Protein AF-A0A2S9F472-F1 (afdb_monomer_lite)

Secondary structure (DSSP, 8-state):
-EEE-HHHHHHHHHHHHHT----HHHHHHSPSSGGGTTTTTTBTBS-STT-S--TT-HHHHHHHHHHHHHTSS-TTEEE-----

Sequence (84 aa):
TVEPSDEGQNAWVATIRELAIDNSAFELSCTPGYYNNEGRGGAEGNGSFLGDFYSPGFYAFDDLLADWRATGDLDGLTLKSGNG

Foldseek 3Di:
DKDFDPVLVVVVVVQLVVQDDPPQVVLLVDCQDLCQPGNVRCPVHPPRPVHGDRPVDDVVVVVVVVVCVVVVPNPRMDDDDDDD

Structure (mmCIF, N/CA/C/O backbone):
data_AF-A0A2S9F472-F1
#
_entry.id   AF-A0A2S9F472-F1
#
loop_
_atom_site.group_PDB
_atom_site.id
_atom_site.type_symbol
_atom_site.label_atom_id
_atom_site.label_alt_id
_atom_site.label_comp_id
_atom_site.label_asym_id
_atom_site.label_entity_id
_atom_site.label_seq_id
_atom_site.pdbx_PDB_ins_code
_atom_site.Cartn_x
_atom_site.Cartn_y
_atom_site.Cartn_z
_atom_site.occupancy
_atom_site.B_iso_or_equiv
_atom_site.auth_seq_id
_atom_site.auth_comp_id
_atom_site.auth_asym_id
_atom_site.auth_atom_id
_atom_site.pdbx_PDB_model_num
ATOM 1 N N . THR A 1 1 ? -12.511 8.666 16.950 1.00 86.75 1 THR A N 1
ATOM 2 C CA . THR A 1 1 ? -11.624 8.791 15.783 1.00 86.75 1 THR A CA 1
ATOM 3 C C . THR A 1 1 ? -11.323 7.410 15.243 1.00 86.75 1 THR A C 1
ATOM 5 O O . THR A 1 1 ? -11.517 6.434 15.964 1.00 86.75 1 THR A O 1
ATOM 8 N N . VAL A 1 2 ? -10.928 7.336 13.975 1.00 94.44 2 VAL A N 1
ATOM 9 C CA . VAL A 1 2 ? -10.517 6.102 13.296 1.00 94.44 2 VAL A CA 1
ATOM 10 C C . VAL A 1 2 ? -9.172 6.409 12.659 1.00 94.44 2 VAL A C 1
ATOM 12 O O . VAL A 1 2 ? -9.098 7.293 11.809 1.00 94.44 2 VAL A O 1
ATOM 15 N N . GLU A 1 3 ? -8.122 5.748 13.126 1.00 96.38 3 GLU A N 1
ATOM 16 C CA . GLU A 1 3 ? -6.739 5.999 12.707 1.00 96.38 3 GLU A CA 1
ATOM 17 C C . GLU A 1 3 ? -6.012 4.656 12.565 1.00 96.38 3 GLU A C 1
ATOM 19 O O . GLU A 1 3 ? -6.280 3.757 13.365 1.00 96.38 3 GLU A O 1
ATOM 24 N N . PRO A 1 4 ? -5.105 4.481 11.591 1.00 96.94 4 PRO A N 1
ATOM 25 C CA . PRO A 1 4 ? -4.221 3.319 11.560 1.00 96.94 4 PRO A CA 1
ATOM 26 C C . PRO A 1 4 ? -3.389 3.228 12.843 1.00 96.94 4 PRO A C 1
ATOM 28 O O . PRO A 1 4 ? -2.947 4.250 13.369 1.00 96.94 4 PRO A O 1
ATOM 31 N N . SER A 1 5 ? -3.163 2.017 13.350 1.00 97.38 5 SER A N 1
ATOM 32 C CA . SER A 1 5 ? -2.112 1.800 14.345 1.00 97.38 5 SER A CA 1
ATOM 33 C C . SER A 1 5 ? -0.739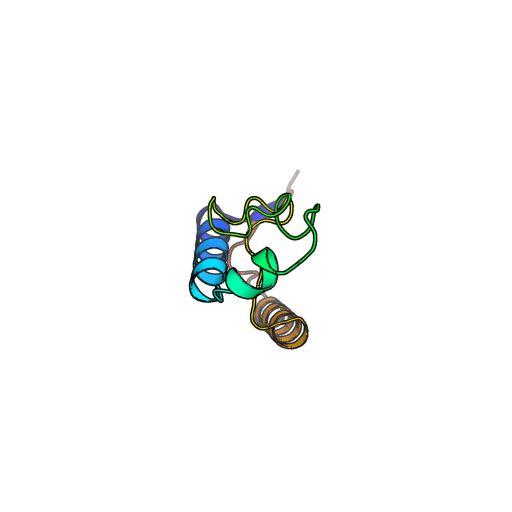 1.807 13.666 1.00 97.38 5 SER A C 1
ATOM 35 O O . SER A 1 5 ? -0.619 1.479 12.482 1.00 97.38 5 SER A O 1
ATOM 37 N N . ASP A 1 6 ? 0.314 2.131 14.420 1.00 97.75 6 ASP A N 1
ATOM 38 C CA . ASP A 1 6 ? 1.690 2.053 13.911 1.00 97.75 6 ASP A CA 1
ATOM 39 C C . ASP A 1 6 ? 2.017 0.637 13.408 1.00 97.75 6 ASP A C 1
ATOM 41 O O . ASP A 1 6 ? 2.656 0.464 12.371 1.00 97.75 6 ASP A O 1
ATOM 45 N N . GLU A 1 7 ? 1.546 -0.389 14.121 1.00 97.31 7 GLU A N 1
ATOM 46 C CA . GLU A 1 7 ? 1.706 -1.791 13.732 1.00 97.31 7 GLU A CA 1
ATOM 47 C C . GLU A 1 7 ? 0.977 -2.107 12.420 1.00 97.31 7 GLU A C 1
ATOM 49 O O . GLU A 1 7 ? 1.595 -2.655 11.510 1.00 97.31 7 GLU A O 1
ATOM 54 N N . GLY A 1 8 ? -0.287 -1.693 12.280 1.00 97.25 8 GLY A N 1
ATOM 55 C CA . GLY A 1 8 ? -1.078 -1.910 11.067 1.00 97.25 8 GLY A CA 1
ATOM 56 C C . GLY A 1 8 ? -0.472 -1.218 9.846 1.00 97.25 8 GLY A C 1
ATOM 57 O O . GLY A 1 8 ? -0.354 -1.819 8.778 1.00 97.25 8 GLY A O 1
ATOM 58 N N . GLN A 1 9 ? 0.002 0.021 10.008 1.00 96.75 9 GLN A N 1
ATOM 59 C CA . GLN A 1 9 ? 0.701 0.738 8.942 1.00 96.75 9 GLN A CA 1
ATOM 60 C C . GLN A 1 9 ? 2.004 0.029 8.544 1.00 96.75 9 GLN A C 1
ATOM 62 O O . GLN A 1 9 ? 2.272 -0.149 7.354 1.00 96.75 9 GLN A O 1
ATOM 67 N N . ASN A 1 10 ? 2.815 -0.390 9.518 1.00 96.62 10 ASN A N 1
ATOM 68 C CA . ASN A 1 10 ? 4.075 -1.082 9.248 1.00 96.62 10 ASN A CA 1
ATOM 69 C C . ASN A 1 10 ? 3.851 -2.447 8.580 1.00 96.62 10 ASN A C 1
ATOM 71 O O . ASN A 1 10 ? 4.577 -2.787 7.644 1.00 96.62 10 ASN A O 1
ATOM 75 N N . ALA A 1 11 ? 2.835 -3.199 9.010 1.00 96.50 11 ALA A N 1
ATOM 76 C CA . ALA A 1 11 ? 2.449 -4.469 8.401 1.00 96.50 11 ALA A CA 1
ATOM 77 C C . ALA A 1 11 ? 1.998 -4.287 6.943 1.00 96.50 11 ALA A C 1
ATOM 79 O O . ALA A 1 11 ? 2.402 -5.052 6.062 1.00 96.50 11 ALA A O 1
ATOM 80 N N . TRP A 1 12 ? 1.234 -3.229 6.655 1.00 95.44 12 TRP A N 1
ATOM 81 C CA . TRP A 1 12 ? 0.844 -2.904 5.285 1.00 95.44 12 TRP A CA 1
ATOM 82 C C . TRP A 1 12 ? 2.050 -2.549 4.406 1.00 95.44 12 TRP A C 1
ATOM 84 O O . TRP A 1 12 ? 2.195 -3.086 3.310 1.00 95.44 12 TRP A O 1
ATOM 94 N N . VAL A 1 13 ? 2.972 -1.713 4.896 1.00 92.62 13 VAL A N 1
ATOM 95 C CA . VAL A 1 13 ? 4.213 -1.380 4.169 1.00 92.62 13 VAL A CA 1
ATOM 96 C C . VAL A 1 13 ? 5.062 -2.628 3.905 1.00 92.62 13 VAL A C 1
ATOM 98 O O . VAL A 1 13 ? 5.614 -2.769 2.814 1.00 92.62 13 VAL A O 1
ATOM 101 N N . ALA A 1 14 ? 5.166 -3.543 4.873 1.00 93.62 14 ALA A N 1
ATOM 102 C CA . ALA A 1 14 ? 5.869 -4.811 4.686 1.00 93.62 14 ALA A CA 1
ATOM 103 C C . ALA A 1 14 ? 5.215 -5.659 3.584 1.00 93.62 14 ALA A C 1
ATOM 105 O O . ALA A 1 14 ? 5.908 -6.090 2.667 1.00 93.62 14 ALA A O 1
ATOM 106 N N . THR A 1 15 ? 3.886 -5.790 3.611 1.00 94.25 15 THR A N 1
ATOM 107 C CA . THR A 1 15 ? 3.110 -6.504 2.582 1.00 94.25 15 THR A CA 1
ATOM 108 C C . THR A 1 15 ? 3.368 -5.934 1.187 1.00 94.25 15 THR A C 1
ATOM 110 O O . THR A 1 15 ? 3.633 -6.674 0.244 1.00 94.25 15 THR A O 1
ATOM 113 N N . ILE A 1 16 ? 3.345 -4.606 1.042 1.00 91.25 16 ILE A N 1
ATOM 114 C CA . ILE A 1 16 ? 3.609 -3.936 -0.238 1.00 91.25 16 ILE A CA 1
ATOM 115 C C . ILE A 1 16 ? 5.020 -4.252 -0.755 1.00 91.25 16 ILE A C 1
ATOM 117 O O . ILE A 1 16 ? 5.189 -4.544 -1.937 1.00 91.25 16 ILE A O 1
ATOM 121 N N . ARG A 1 17 ? 6.026 -4.253 0.125 1.00 87.88 17 ARG A N 1
ATOM 122 C CA . ARG A 1 17 ? 7.411 -4.591 -0.238 1.00 87.88 17 ARG A CA 1
ATOM 123 C C . ARG A 1 17 ? 7.588 -6.064 -0.597 1.00 87.88 17 ARG A C 1
ATOM 125 O O . ARG A 1 17 ? 8.344 -6.367 -1.511 1.00 87.88 17 ARG A O 1
ATOM 132 N N . GLU A 1 18 ? 6.902 -6.970 0.093 1.00 90.00 18 GLU A N 1
ATOM 133 C CA . GLU A 1 18 ? 6.910 -8.405 -0.227 1.00 90.00 18 GLU A CA 1
ATOM 134 C C . GLU A 1 18 ? 6.278 -8.691 -1.591 1.00 90.00 18 GLU A C 1
ATOM 136 O O . GLU A 1 18 ? 6.728 -9.573 -2.321 1.00 90.00 18 GLU A O 1
ATOM 141 N N . LEU A 1 19 ? 5.259 -7.914 -1.954 1.00 89.38 19 LEU A N 1
ATOM 142 C CA . LEU A 1 19 ? 4.581 -7.997 -3.242 1.00 89.38 19 LEU A CA 1
ATOM 143 C C . LEU A 1 19 ? 5.274 -7.184 -4.343 1.00 89.38 19 LEU A C 1
ATOM 145 O O . LEU A 1 19 ? 4.763 -7.132 -5.464 1.00 89.38 19 LEU A O 1
ATOM 149 N N . ALA A 1 20 ? 6.400 -6.527 -4.060 1.00 84.06 20 ALA A N 1
ATOM 150 C CA . ALA A 1 20 ? 7.093 -5.706 -5.041 1.00 84.06 20 ALA A CA 1
ATOM 151 C C . ALA A 1 20 ? 7.602 -6.569 -6.204 1.00 84.06 20 ALA A C 1
ATOM 153 O O . ALA A 1 20 ? 8.270 -7.587 -6.016 1.00 84.06 20 ALA A O 1
ATOM 154 N N . ILE A 1 21 ? 7.292 -6.140 -7.425 1.00 79.50 21 ILE A N 1
ATOM 155 C CA . ILE A 1 21 ? 7.7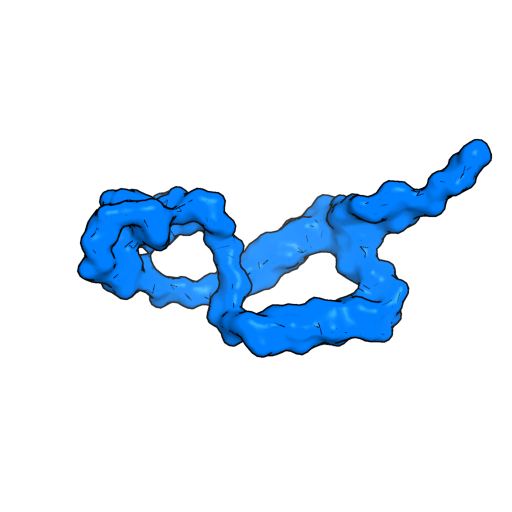99 -6.750 -8.654 1.00 79.50 21 ILE A CA 1
ATOM 156 C C . ILE A 1 21 ? 8.833 -5.801 -9.244 1.00 79.50 21 ILE A C 1
ATOM 158 O O . ILE A 1 21 ? 8.543 -4.622 -9.436 1.00 79.50 21 ILE A O 1
ATOM 162 N N . ASP A 1 22 ? 10.020 -6.316 -9.569 1.00 77.38 22 ASP A N 1
ATOM 163 C CA . ASP A 1 22 ? 11.026 -5.531 -10.284 1.00 77.38 22 ASP A CA 1
ATOM 164 C C . ASP A 1 22 ? 10.559 -5.255 -11.721 1.00 77.38 22 ASP A C 1
ATOM 166 O O . ASP A 1 22 ? 10.564 -6.127 -12.593 1.00 77.38 22 ASP A O 1
ATOM 170 N N . ASN A 1 23 ? 10.131 -4.019 -11.952 1.00 76.38 23 ASN A N 1
ATOM 171 C CA . ASN A 1 23 ? 9.707 -3.479 -13.239 1.00 76.38 23 ASN A CA 1
ATOM 172 C C . ASN A 1 23 ? 10.708 -2.440 -13.788 1.00 76.38 23 ASN A C 1
ATOM 174 O O . ASN A 1 23 ? 10.414 -1.778 -14.787 1.00 76.38 23 ASN A O 1
ATOM 178 N N . SER A 1 24 ? 11.891 -2.308 -13.176 1.00 76.31 24 SER A N 1
ATOM 179 C CA . SER A 1 24 ? 12.857 -1.237 -13.458 1.00 76.31 24 SER A CA 1
ATOM 180 C C . SER A 1 24 ? 13.271 -1.177 -14.931 1.00 76.31 24 SER A C 1
ATOM 182 O O . SER A 1 24 ? 13.332 -0.102 -15.525 1.00 76.31 24 SER A O 1
ATOM 184 N N . ALA A 1 25 ? 13.478 -2.333 -15.567 1.00 80.75 25 ALA A N 1
ATOM 185 C CA . ALA A 1 25 ? 13.829 -2.414 -16.983 1.00 80.75 25 ALA A CA 1
ATOM 186 C C . ALA A 1 25 ? 12.750 -1.812 -17.903 1.00 80.75 25 ALA A C 1
ATOM 188 O O . ALA A 1 25 ? 13.075 -1.176 -18.907 1.00 80.75 25 ALA A O 1
ATOM 189 N N . PHE A 1 26 ? 11.471 -1.993 -17.561 1.00 81.50 26 PHE A N 1
ATOM 190 C CA . PHE A 1 26 ? 10.361 -1.403 -18.305 1.00 81.50 26 PHE A CA 1
ATOM 191 C C . PHE A 1 26 ? 10.302 0.110 -18.080 1.00 81.50 26 PHE A C 1
ATOM 193 O O . PHE A 1 26 ? 10.239 0.871 -19.045 1.00 81.50 26 PHE A O 1
ATOM 200 N N . GLU A 1 27 ? 10.408 0.557 -16.828 1.00 79.25 27 GLU A N 1
ATOM 201 C CA . GLU A 1 27 ? 10.385 1.979 -16.471 1.00 79.25 27 GLU A CA 1
ATOM 202 C C . GLU A 1 27 ? 11.502 2.778 -17.154 1.00 79.25 27 GLU A C 1
ATOM 204 O O . GLU A 1 27 ? 11.255 3.870 -17.668 1.00 79.25 27 GLU A O 1
ATOM 209 N N . LEU A 1 28 ? 12.713 2.215 -17.215 1.00 83.00 28 LEU A N 1
ATOM 210 C CA . LEU A 1 28 ? 13.877 2.830 -17.861 1.00 83.00 28 LEU A CA 1
ATOM 211 C C . LEU A 1 28 ? 13.764 2.887 -19.392 1.00 83.00 28 LEU A C 1
ATOM 213 O O . LEU A 1 28 ? 14.462 3.676 -20.026 1.00 83.00 28 LEU A O 1
ATOM 217 N N . SER A 1 29 ? 12.901 2.066 -19.998 1.00 86.31 29 SER A N 1
ATOM 218 C CA . SER A 1 29 ? 12.658 2.091 -21.447 1.00 86.31 29 SER A CA 1
ATOM 219 C C . SER A 1 29 ? 11.712 3.217 -21.883 1.00 86.31 29 SER A C 1
ATOM 221 O O . SER A 1 29 ? 11.695 3.597 -23.057 1.00 86.31 29 SER A O 1
ATOM 223 N N . CYS A 1 30 ? 10.930 3.765 -20.949 1.00 82.62 30 CYS A N 1
ATOM 224 C CA . CYS A 1 30 ? 10.002 4.856 -21.212 1.00 82.62 30 CYS A CA 1
ATOM 225 C C . CYS A 1 30 ? 10.733 6.192 -21.387 1.00 82.62 30 CYS A C 1
ATOM 227 O O . CYS A 1 30 ? 11.807 6.429 -20.835 1.00 82.62 30 CYS A O 1
ATOM 229 N N . THR A 1 31 ? 10.106 7.119 -22.114 1.00 90.31 31 THR A N 1
ATOM 230 C CA . THR A 1 31 ? 10.558 8.516 -22.139 1.00 90.31 31 THR A CA 1
ATOM 231 C C . THR A 1 31 ? 10.556 9.080 -20.709 1.00 90.31 31 THR A C 1
ATOM 233 O O . THR A 1 31 ? 9.594 8.818 -19.984 1.00 90.31 31 THR A O 1
ATOM 236 N N . PRO A 1 32 ? 11.594 9.827 -20.285 1.00 87.56 32 PRO A N 1
ATOM 237 C CA . PRO A 1 32 ? 11.628 10.463 -18.972 1.00 87.56 32 PRO A CA 1
ATOM 238 C C . PRO A 1 32 ? 10.343 11.230 -18.651 1.00 87.56 32 PRO A C 1
ATOM 240 O O . PRO A 1 32 ? 9.854 12.006 -19.475 1.00 87.56 32 PRO A O 1
ATOM 243 N N . GLY A 1 33 ? 9.806 10.999 -17.456 1.00 81.69 33 GLY A N 1
ATOM 244 C CA . GLY A 1 33 ? 8.694 11.765 -16.920 1.00 81.69 33 GLY A CA 1
ATOM 245 C C . GLY A 1 33 ? 8.259 11.301 -15.534 1.00 81.69 33 GLY A C 1
ATOM 246 O O . GLY A 1 33 ? 8.894 10.469 -14.884 1.00 81.69 33 GLY A O 1
ATOM 247 N N . TYR A 1 34 ? 7.118 11.829 -15.101 1.00 79.50 34 TYR A N 1
ATOM 248 C CA . TYR A 1 34 ? 6.564 11.628 -13.761 1.00 79.50 34 TYR A CA 1
ATOM 249 C C . TYR A 1 34 ? 6.440 10.152 -13.333 1.00 79.50 34 TYR A C 1
ATOM 251 O O . TYR A 1 34 ? 6.706 9.823 -12.180 1.00 79.50 34 TYR A O 1
ATOM 259 N N . TYR A 1 35 ? 6.083 9.256 -14.258 1.00 77.50 35 TYR A N 1
ATOM 260 C CA . TYR A 1 35 ? 5.868 7.833 -13.968 1.00 77.50 35 TYR A CA 1
ATOM 261 C C . TYR A 1 35 ? 7.151 7.030 -13.729 1.00 77.50 35 TYR A C 1
ATOM 263 O O . TYR A 1 35 ? 7.079 5.966 -13.130 1.00 77.50 35 TYR A O 1
ATOM 271 N N . ASN A 1 36 ? 8.309 7.506 -14.195 1.00 77.75 36 ASN A N 1
ATOM 272 C CA . ASN A 1 36 ? 9.582 6.788 -14.080 1.00 77.75 36 ASN A CA 1
ATOM 273 C C . ASN A 1 36 ? 10.690 7.649 -13.457 1.00 77.75 36 ASN A C 1
ATOM 275 O O . ASN A 1 36 ? 11.871 7.447 -13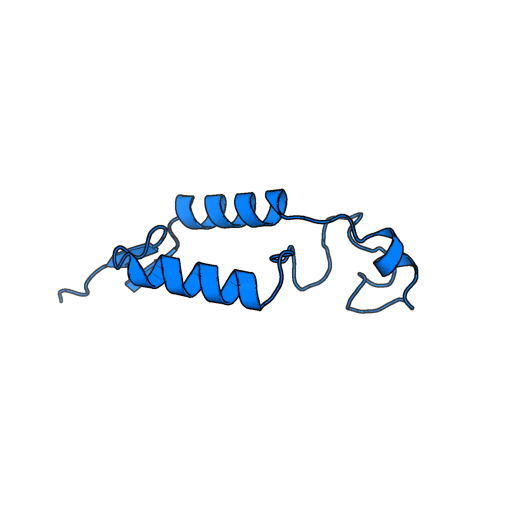.750 1.00 77.75 36 ASN A O 1
ATOM 279 N N . ASN A 1 37 ? 10.314 8.615 -12.610 1.00 79.44 37 ASN A N 1
ATOM 280 C CA . ASN A 1 37 ? 11.247 9.488 -11.893 1.00 79.44 37 ASN A CA 1
ATOM 281 C C . ASN A 1 37 ? 12.230 10.211 -12.840 1.00 79.44 37 ASN A C 1
ATOM 283 O O . ASN A 1 37 ? 13.447 10.191 -12.640 1.00 79.44 37 ASN A O 1
ATOM 287 N N . GLU A 1 38 ? 11.703 10.812 -13.911 1.00 85.56 38 GLU A N 1
ATOM 288 C CA . GLU A 1 38 ? 12.504 11.481 -14.947 1.00 85.56 38 GLU A CA 1
ATOM 289 C C . GLU A 1 38 ? 13.572 10.554 -15.560 1.00 85.56 38 GLU A C 1
ATOM 291 O O . GLU A 1 38 ? 14.700 10.960 -15.839 1.00 85.56 38 GLU A O 1
ATOM 296 N N . GLY A 1 39 ? 13.214 9.282 -15.764 1.00 80.50 39 GLY A N 1
ATOM 297 C CA . GLY A 1 39 ? 14.094 8.265 -16.343 1.00 80.50 39 GLY A CA 1
ATOM 298 C C . GLY A 1 39 ? 15.063 7.605 -15.357 1.00 80.50 39 GLY A C 1
ATOM 299 O O . GLY A 1 39 ? 15.965 6.897 -15.796 1.00 80.50 39 GLY A O 1
ATOM 300 N N . ARG A 1 40 ? 14.898 7.810 -14.044 1.00 76.00 40 ARG A N 1
ATOM 301 C CA . ARG A 1 40 ? 15.696 7.128 -13.005 1.00 76.00 40 ARG A CA 1
ATOM 302 C C . ARG A 1 40 ? 15.121 5.772 -12.574 1.00 76.00 40 ARG A C 1
ATOM 304 O O . ARG A 1 40 ? 15.839 4.988 -11.958 1.00 76.00 40 ARG A O 1
ATOM 311 N N . GLY A 1 41 ? 13.860 5.488 -12.919 1.00 72.81 41 GLY A N 1
ATOM 312 C CA . GLY A 1 41 ? 13.144 4.272 -12.510 1.00 72.81 41 GLY A CA 1
ATOM 313 C C . GLY A 1 41 ? 13.040 4.119 -10.985 1.00 72.81 41 GLY A C 1
ATOM 314 O O . GLY A 1 41 ? 13.296 5.065 -10.235 1.00 72.81 41 GLY A O 1
ATOM 315 N N . GLY A 1 42 ? 12.695 2.915 -10.524 1.00 65.06 42 GLY A N 1
ATOM 316 C CA . GLY A 1 42 ? 12.621 2.541 -9.103 1.00 65.06 42 GLY A CA 1
ATOM 317 C C . GLY A 1 42 ? 13.960 2.269 -8.391 1.00 65.06 42 GLY A C 1
ATOM 318 O O . GLY A 1 42 ? 13.959 1.794 -7.256 1.00 65.06 42 GLY A O 1
ATOM 319 N N . ALA A 1 43 ? 15.111 2.530 -9.027 1.00 56.59 43 ALA A N 1
ATOM 320 C CA . ALA A 1 43 ? 16.436 2.196 -8.483 1.00 56.59 43 ALA A CA 1
ATOM 321 C C . ALA A 1 43 ? 16.886 3.093 -7.306 1.00 56.59 43 ALA A C 1
ATOM 323 O O . ALA A 1 43 ? 17.678 2.659 -6.471 1.00 56.59 43 ALA A O 1
ATOM 324 N N . GLU A 1 44 ? 16.368 4.322 -7.197 1.00 58.06 44 GLU A N 1
ATOM 325 C CA . GLU A 1 44 ? 16.605 5.239 -6.063 1.00 58.06 44 GLU A CA 1
ATOM 326 C C . GLU A 1 44 ? 15.446 5.169 -5.051 1.00 58.06 44 GLU A C 1
ATOM 328 O O . GLU A 1 44 ? 14.876 6.184 -4.649 1.00 58.06 44 GLU A O 1
ATOM 333 N N . GLY A 1 45 ? 15.033 3.943 -4.705 1.00 55.38 45 GLY A N 1
ATOM 334 C CA . GLY A 1 45 ? 13.693 3.697 -4.176 1.00 55.38 45 GLY A CA 1
ATOM 335 C C . GLY A 1 45 ? 12.641 3.985 -5.247 1.00 55.38 45 GLY A C 1
ATOM 336 O O . GLY A 1 45 ? 12.922 4.597 -6.282 1.00 55.38 45 GLY A O 1
ATOM 337 N N . ASN A 1 46 ? 11.399 3.575 -5.020 1.00 53.38 46 ASN A N 1
ATOM 338 C CA . ASN A 1 46 ? 10.288 4.095 -5.803 1.00 53.38 46 ASN A CA 1
ATOM 339 C C . ASN A 1 46 ? 10.084 5.577 -5.433 1.00 53.38 46 ASN A C 1
ATOM 341 O O . ASN A 1 46 ? 9.197 5.948 -4.673 1.00 53.38 46 ASN A O 1
ATOM 345 N N . GLY A 1 47 ? 10.984 6.428 -5.927 1.00 47.34 47 GLY A N 1
ATOM 346 C CA . GLY A 1 47 ? 10.911 7.881 -5.884 1.00 47.34 47 GLY A CA 1
ATOM 347 C C . GLY A 1 47 ? 9.940 8.429 -6.926 1.00 47.34 47 GLY A C 1
ATOM 348 O O . GLY A 1 47 ? 9.918 9.638 -7.158 1.00 47.34 47 GLY A O 1
ATOM 349 N N . SER A 1 48 ? 9.134 7.567 -7.564 1.00 55.25 48 SER A N 1
ATOM 350 C CA . SER A 1 48 ? 7.897 8.042 -8.164 1.00 55.25 48 SER A CA 1
ATOM 351 C C . SER A 1 48 ? 7.061 8.627 -7.029 1.00 55.25 48 SER A C 1
ATOM 353 O O . SER A 1 48 ? 6.996 8.089 -5.925 1.00 55.25 48 SER A O 1
ATOM 355 N N . PHE A 1 49 ? 6.431 9.769 -7.291 1.00 49.06 49 PHE A N 1
ATOM 356 C CA . PHE A 1 49 ? 5.575 10.459 -6.324 1.00 49.06 49 PHE A CA 1
ATOM 357 C C . PHE A 1 49 ? 4.544 9.527 -5.652 1.00 49.06 49 PHE A C 1
ATOM 359 O O . PHE A 1 49 ? 4.059 9.841 -4.568 1.00 49.06 49 PHE A O 1
ATOM 366 N N . LEU A 1 50 ? 4.192 8.410 -6.297 1.00 55.91 50 LEU A N 1
ATOM 367 C CA . LEU A 1 50 ? 3.183 7.469 -5.823 1.00 55.91 50 LEU A CA 1
ATOM 368 C C . LEU A 1 50 ? 3.694 6.490 -4.752 1.00 55.91 50 LEU A C 1
ATOM 370 O O . LEU A 1 50 ? 2.863 5.873 -4.092 1.00 55.91 50 LEU A O 1
ATOM 374 N N . GLY A 1 51 ? 5.012 6.366 -4.547 1.00 67.12 51 GLY A N 1
ATOM 375 C CA . GLY A 1 51 ? 5.587 5.366 -3.644 1.00 67.12 51 GLY A CA 1
ATOM 376 C C . GLY A 1 51 ? 5.274 3.927 -4.071 1.00 67.12 51 GLY A C 1
ATOM 377 O O . GLY A 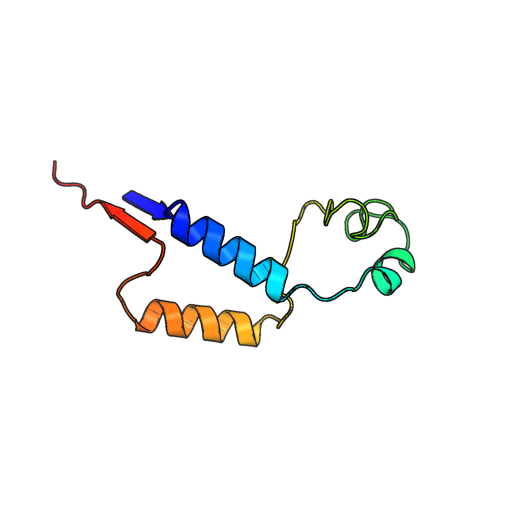1 51 ? 4.744 3.685 -5.161 1.00 67.12 51 GLY A O 1
ATOM 378 N N . ASP A 1 52 ? 5.634 2.960 -3.221 1.00 77.19 52 ASP A N 1
ATOM 379 C CA . ASP A 1 52 ? 5.417 1.532 -3.486 1.00 77.19 52 ASP A CA 1
ATOM 380 C C . ASP A 1 52 ? 3.920 1.205 -3.643 1.00 77.19 52 ASP A C 1
ATOM 382 O O . ASP A 1 52 ? 3.073 1.715 -2.906 1.00 77.19 52 ASP A O 1
ATOM 386 N N . PHE A 1 53 ? 3.585 0.340 -4.603 1.00 80.56 53 PHE A N 1
ATOM 387 C CA . PHE A 1 53 ? 2.203 0.009 -4.958 1.00 80.56 53 PHE A CA 1
ATOM 388 C C . PHE A 1 53 ? 1.898 -1.482 -4.783 1.00 80.56 53 PHE A C 1
ATOM 390 O O . PHE A 1 53 ? 2.783 -2.333 -4.796 1.00 80.56 53 PHE A O 1
ATOM 397 N N . TYR A 1 54 ? 0.612 -1.805 -4.645 1.00 89.56 54 TYR A N 1
ATOM 398 C CA . TYR A 1 54 ? 0.130 -3.182 -4.546 1.00 89.56 54 TYR A CA 1
ATOM 399 C C . TYR A 1 54 ? 0.163 -3.862 -5.926 1.00 89.56 54 TYR A C 1
ATOM 401 O O . TYR A 1 54 ? -0.764 -3.733 -6.728 1.00 89.56 54 TYR A O 1
ATOM 409 N N . SER A 1 55 ? 1.254 -4.572 -6.218 1.00 89.44 55 SER A N 1
ATOM 410 C CA . SER A 1 55 ? 1.524 -5.172 -7.535 1.00 89.44 55 SER A CA 1
ATOM 411 C C . SER A 1 55 ? 0.511 -6.209 -8.051 1.00 89.44 55 SER A C 1
ATOM 413 O O . SER A 1 55 ? 0.358 -6.286 -9.270 1.00 89.44 55 SER A O 1
ATOM 415 N N . PRO A 1 56 ? -0.192 -7.009 -7.215 1.00 92.12 56 PRO A N 1
ATOM 416 C CA . PRO A 1 56 ? -1.111 -8.039 -7.719 1.00 92.12 56 PRO A CA 1
ATOM 417 C C . PRO A 1 56 ? -2.305 -7.51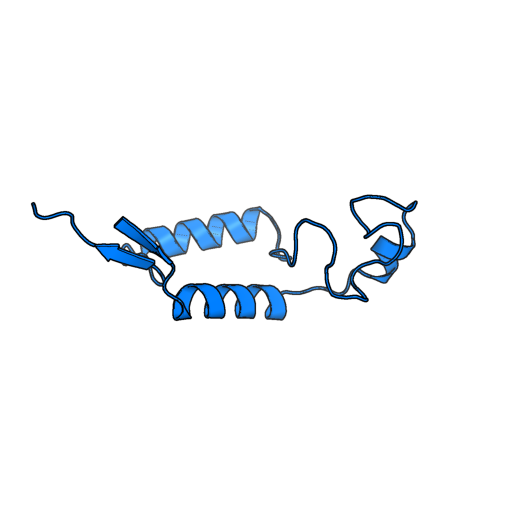3 -8.534 1.00 92.12 56 PRO A C 1
ATOM 419 O O . PRO A 1 56 ? -2.977 -8.291 -9.211 1.00 92.12 56 PRO A O 1
ATOM 422 N N . GLY A 1 57 ? -2.554 -6.200 -8.512 1.00 91.56 57 GLY A N 1
ATOM 423 C CA . GLY A 1 57 ? -3.533 -5.536 -9.368 1.00 91.56 57 GLY A CA 1
ATOM 424 C C . GLY A 1 57 ? -4.890 -5.299 -8.708 1.00 91.56 57 GLY A C 1
ATOM 425 O O . GLY A 1 57 ? -5.144 -5.685 -7.569 1.00 91.56 57 GLY A O 1
ATOM 426 N N . PHE A 1 58 ? -5.770 -4.621 -9.452 1.00 94.44 58 PHE A N 1
ATOM 427 C CA . PHE A 1 58 ? -7.021 -4.063 -8.928 1.00 94.44 58 PHE A CA 1
ATOM 428 C C . PHE A 1 58 ? -7.973 -5.115 -8.345 1.00 94.44 58 PHE A C 1
ATOM 430 O O . PHE A 1 58 ? -8.469 -4.918 -7.245 1.00 94.44 58 PHE A O 1
ATOM 437 N N . TYR A 1 59 ? -8.207 -6.229 -9.046 1.00 96.62 59 TYR A N 1
ATOM 438 C CA . TYR A 1 59 ? -9.148 -7.254 -8.573 1.00 96.62 59 TYR A CA 1
ATOM 439 C C . TYR A 1 59 ? -8.671 -7.928 -7.284 1.00 96.62 59 TYR A C 1
ATOM 441 O O . TYR A 1 59 ? -9.440 -8.044 -6.341 1.00 96.62 59 TYR A O 1
ATOM 449 N N . ALA A 1 60 ? -7.383 -8.279 -7.203 1.00 96.62 60 ALA A N 1
ATOM 450 C CA . ALA A 1 60 ? -6.807 -8.842 -5.984 1.00 96.62 60 ALA A CA 1
ATOM 451 C C . ALA A 1 60 ? -6.874 -7.855 -4.805 1.00 96.62 60 ALA A C 1
ATOM 453 O O . ALA A 1 60 ? -7.081 -8.261 -3.665 1.00 96.62 60 ALA A O 1
ATOM 454 N N . PHE A 1 61 ? -6.718 -6.556 -5.076 1.00 96.62 61 PHE A N 1
ATOM 455 C CA . PHE A 1 61 ? -6.859 -5.525 -4.052 1.00 96.62 61 PHE A CA 1
ATOM 456 C C . PHE A 1 61 ? -8.314 -5.344 -3.593 1.00 96.62 61 PHE A C 1
ATOM 458 O O . PHE A 1 61 ? -8.555 -5.152 -2.403 1.00 96.62 61 PHE A O 1
ATOM 465 N N . ASP A 1 62 ? -9.278 -5.417 -4.513 1.00 97.81 62 ASP A N 1
ATOM 466 C CA . ASP A 1 62 ? -10.706 -5.349 -4.186 1.00 97.81 62 ASP A CA 1
ATOM 467 C C . ASP A 1 62 ? -11.125 -6.521 -3.289 1.00 97.81 62 ASP A C 1
ATOM 469 O O . ASP A 1 62 ? -11.702 -6.292 -2.225 1.00 97.81 62 ASP A O 1
ATOM 473 N N . ASP A 1 63 ? -10.725 -7.745 -3.652 1.00 98.12 63 ASP A N 1
ATOM 474 C CA . ASP A 1 63 ? -10.952 -8.951 -2.849 1.00 98.12 63 ASP A CA 1
ATOM 475 C C . ASP A 1 63 ? -10.318 -8.816 -1.452 1.00 98.12 63 ASP A C 1
ATOM 477 O O . ASP A 1 63 ? -10.989 -9.025 -0.442 1.00 98.12 63 ASP A O 1
ATOM 481 N N . LEU A 1 64 ? -9.061 -8.356 -1.372 1.00 97.25 64 LEU A N 1
ATOM 482 C CA . LEU A 1 64 ? -8.362 -8.122 -0.101 1.00 97.25 64 LEU A CA 1
ATOM 483 C C . LEU A 1 64 ? -9.125 -7.153 0.812 1.00 97.25 64 LEU A C 1
ATOM 485 O O . LEU A 1 64 ? -9.263 -7.396 2.012 1.00 97.25 64 LEU A O 1
ATOM 489 N N . LEU A 1 65 ? -9.632 -6.047 0.263 1.00 97.38 65 LEU A N 1
ATOM 490 C CA . LEU A 1 65 ? -10.390 -5.073 1.045 1.00 97.38 65 LEU A CA 1
ATOM 491 C C . LEU A 1 65 ? -11.793 -5.573 1.410 1.00 97.38 65 LEU A C 1
ATOM 493 O O . LEU A 1 65 ? -12.332 -5.165 2.443 1.00 97.38 65 LEU A O 1
ATOM 497 N N . ALA A 1 66 ? -12.419 -6.381 0.554 1.00 97.88 66 ALA A N 1
ATOM 498 C CA . ALA A 1 66 ? -13.709 -6.999 0.831 1.00 97.88 66 ALA A CA 1
ATOM 499 C C . ALA A 1 66 ? -13.593 -7.979 2.004 1.00 97.88 66 ALA A C 1
ATOM 501 O O . ALA A 1 66 ? -14.352 -7.857 2.968 1.00 97.88 66 ALA A O 1
ATOM 502 N N . ASP A 1 67 ? -12.593 -8.858 1.967 1.00 97.69 67 ASP A N 1
ATOM 503 C CA . ASP A 1 67 ? -12.316 -9.830 3.022 1.00 97.69 67 ASP A CA 1
ATOM 504 C C . ASP A 1 67 ? -11.971 -9.139 4.345 1.00 97.69 67 ASP A C 1
ATOM 506 O O . ASP A 1 67 ? -12.585 -9.436 5.370 1.00 97.69 67 ASP A O 1
ATOM 510 N N . TRP A 1 68 ? -11.073 -8.145 4.325 1.00 97.38 68 TRP A N 1
ATOM 511 C CA . TRP A 1 68 ? -10.716 -7.366 5.519 1.00 97.38 68 TRP A CA 1
ATOM 512 C C . TRP A 1 68 ? -11.917 -6.633 6.136 1.00 97.38 68 TRP A C 1
ATOM 514 O O . TRP A 1 68 ? -12.030 -6.520 7.350 1.00 97.38 68 TRP A O 1
ATOM 524 N N . ARG A 1 69 ? -12.866 -6.146 5.328 1.00 96.94 69 ARG A N 1
ATOM 525 C CA . ARG A 1 69 ? -14.102 -5.548 5.866 1.00 96.94 69 ARG A CA 1
ATOM 526 C C . ARG A 1 69 ? -15.068 -6.593 6.415 1.00 96.94 69 ARG A C 1
ATOM 528 O O . ARG A 1 69 ? -15.807 -6.289 7.352 1.00 96.94 69 ARG A O 1
ATOM 535 N N . ALA A 1 70 ? -15.093 -7.790 5.834 1.00 97.50 70 ALA A N 1
ATOM 536 C CA . ALA A 1 70 ? -15.992 -8.865 6.237 1.00 97.50 70 ALA A CA 1
ATOM 537 C C . ALA A 1 70 ? -15.645 -9.455 7.614 1.00 97.50 70 ALA A C 1
ATOM 539 O O . ALA A 1 70 ? -16.545 -9.960 8.287 1.00 97.50 70 ALA A O 1
ATOM 540 N N . THR A 1 71 ? -14.387 -9.357 8.067 1.00 95.38 71 THR A N 1
ATOM 541 C CA . THR A 1 71 ? -13.989 -9.763 9.431 1.00 95.38 71 THR A CA 1
ATOM 542 C C . THR A 1 71 ? -14.668 -8.909 10.506 1.00 95.38 71 THR A C 1
ATOM 544 O O . THR A 1 71 ? -14.976 -9.403 11.590 1.00 95.38 71 THR A O 1
ATOM 547 N N . GLY A 1 72 ? -14.940 -7.634 10.202 1.00 93.00 72 GLY A N 1
ATOM 548 C CA . GLY A 1 72 ? -15.652 -6.693 11.069 1.00 93.00 72 GLY A CA 1
ATOM 549 C C . GLY A 1 72 ? -14.853 -6.168 12.267 1.00 93.00 72 GLY A C 1
ATOM 550 O O . GLY A 1 72 ? -15.344 -5.287 12.972 1.00 93.00 72 GLY A O 1
ATOM 551 N N . ASP A 1 73 ? -13.636 -6.665 12.491 1.00 93.75 73 ASP A N 1
ATOM 552 C CA . ASP A 1 73 ? -12.717 -6.193 13.534 1.00 93.75 73 ASP A CA 1
ATOM 553 C C . ASP A 1 73 ? -11.923 -4.947 13.117 1.00 93.75 73 ASP A C 1
ATOM 555 O O . ASP A 1 73 ? -11.445 -4.217 13.986 1.00 93.75 73 ASP A O 1
ATOM 559 N N . LEU A 1 74 ? -11.861 -4.669 11.807 1.00 93.31 74 LEU A N 1
ATOM 560 C CA . LEU A 1 74 ? -11.081 -3.585 11.211 1.00 93.31 74 LEU A CA 1
ATOM 561 C C . LEU A 1 74 ? -9.613 -3.650 11.648 1.00 93.31 74 LEU A C 1
ATOM 563 O O . LEU A 1 74 ? -9.043 -2.645 12.083 1.00 93.31 74 LEU A O 1
ATOM 567 N N . ASP A 1 75 ? -9.025 -4.845 11.542 1.00 95.81 75 ASP A N 1
ATOM 568 C CA . ASP A 1 75 ? -7.650 -5.110 11.959 1.00 95.81 75 ASP A CA 1
ATOM 569 C C . ASP A 1 75 ? -6.660 -4.056 11.430 1.00 95.81 75 ASP A C 1
ATOM 571 O O . ASP A 1 75 ? -6.768 -3.572 10.300 1.00 95.81 75 ASP A O 1
ATOM 575 N N . GLY A 1 76 ? -5.717 -3.657 12.282 1.00 96.06 76 GLY A N 1
ATOM 576 C CA . GLY A 1 76 ? -4.783 -2.563 12.008 1.00 96.06 76 GLY A CA 1
ATOM 577 C C . GLY A 1 76 ? -5.328 -1.142 12.232 1.00 96.06 76 GLY A C 1
ATOM 578 O O . GLY A 1 76 ? -4.558 -0.187 12.102 1.00 96.06 76 GLY A O 1
ATOM 579 N N . LEU A 1 77 ? -6.603 -0.957 12.609 1.00 96.94 77 LEU A N 1
ATOM 580 C CA . LEU A 1 77 ? -7.156 0.351 12.992 1.00 96.94 77 LEU A CA 1
ATOM 581 C C . LEU A 1 77 ? -7.348 0.500 14.508 1.00 96.94 77 LEU A C 1
ATOM 583 O O . LEU A 1 77 ? -7.823 -0.388 15.207 1.00 96.94 77 LEU A O 1
ATOM 587 N N . THR A 1 78 ? -7.055 1.696 15.018 1.00 95.94 78 THR A N 1
ATOM 588 C CA . THR A 1 78 ? -7.441 2.140 16.360 1.00 95.94 78 THR A CA 1
ATOM 589 C C . THR A 1 78 ? -8.777 2.874 16.299 1.00 95.94 78 THR A C 1
ATOM 591 O O . THR A 1 78 ? -8.899 3.940 15.687 1.00 95.94 78 THR A O 1
ATOM 594 N N . LEU A 1 79 ? -9.780 2.330 16.989 1.00 93.12 79 LEU A N 1
ATOM 595 C CA . LEU A 1 79 ? -11.121 2.903 17.078 1.00 93.12 79 LEU A CA 1
ATOM 596 C C . LEU A 1 79 ? -11.314 3.574 18.441 1.00 93.12 79 LEU A C 1
ATOM 598 O O . LEU A 1 79 ? -11.252 2.927 19.484 1.00 93.12 79 LEU A O 1
ATOM 602 N N . LYS A 1 80 ? -11.581 4.882 18.450 1.00 89.19 80 LYS A N 1
ATOM 603 C CA . LYS A 1 80 ? -11.978 5.612 19.664 1.00 89.19 80 L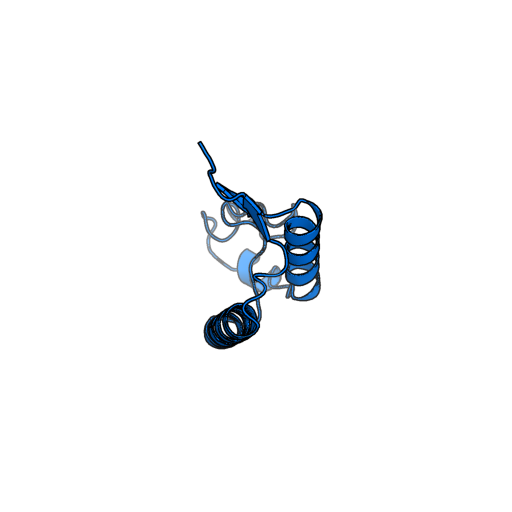YS A CA 1
ATOM 604 C C . LYS A 1 80 ? -13.408 6.105 19.515 1.00 89.19 80 LYS A C 1
ATOM 606 O O . LYS A 1 80 ? -13.674 6.984 18.691 1.00 89.19 80 LYS A O 1
ATOM 611 N N . SER A 1 81 ? -14.317 5.586 20.330 1.00 82.06 81 SER A N 1
ATOM 612 C CA . SER A 1 81 ? -15.661 6.147 20.453 1.00 82.06 81 SER A CA 1
ATOM 613 C C . SER A 1 81 ? -15.572 7.506 21.141 1.00 82.06 81 SER A C 1
ATOM 615 O O . SER A 1 81 ? -14.961 7.633 22.200 1.00 82.06 81 SER A O 1
ATOM 617 N N . GLY A 1 82 ? -16.150 8.537 20.526 1.00 65.81 82 GLY A N 1
ATOM 618 C CA . GLY A 1 82 ? -16.310 9.832 21.177 1.00 65.81 82 GLY A CA 1
ATOM 619 C C . GLY A 1 82 ? -17.417 9.733 22.217 1.00 65.81 82 GLY A C 1
ATOM 620 O O . GLY A 1 82 ? -18.571 9.977 21.887 1.00 65.81 82 GLY A O 1
ATOM 621 N N . ASN A 1 83 ? -17.081 9.355 23.448 1.00 57.25 83 ASN A N 1
ATOM 622 C CA . ASN A 1 83 ? -17.929 9.706 24.580 1.00 57.25 83 ASN A CA 1
ATOM 623 C C . ASN A 1 83 ? -17.556 11.133 24.986 1.00 57.25 83 ASN A C 1
ATOM 625 O O . ASN A 1 83 ? -16.376 11.417 25.205 1.00 57.25 83 ASN A O 1
ATOM 629 N N . GLY A 1 84 ? -18.557 12.017 24.981 1.00 48.41 84 GLY A N 1
ATOM 630 C CA . GLY A 1 84 ? -18.449 13.358 25.556 1.00 48.41 84 GLY A CA 1
ATOM 631 C C . GLY A 1 84 ? -18.217 13.337 27.059 1.00 48.41 84 GLY A C 1
ATOM 632 O O . GLY A 1 84 ? -18.390 12.261 27.679 1.00 48.41 84 GLY A O 1
#

Radius of gyration: 16.91 Å; chains: 1; bounding box: 35×23×48 Å

pLDDT: mean 84.6, std 14.08, range [47.34, 98.12]